Protein AF-A0A1U9YQR6-F1 (afdb_monomer)

Organism: NCBI:txid1477

Foldseek 3Di:
DDPVVVVVVCVVVVVCCCVPPVVCCVVVVVLQAPDDPPPDDPDCPPSNVVSVVVLVPPPCNVVVVVVVVVVVVCCVVPVVVVVVVVVVVVVVPPPPPVVVVVVVVVVD

InterPro domains:
  IPR035906 MetI-like superfamily [SSF161098] (8-97)

Radius of gyration: 25.1 Å; Cα contacts (8 Å, |Δi|>4): 23; chains: 1; bounding box: 50×45×62 Å

Solvent-accessible surface area (backbone atoms only — not comparable to full-atom values): 6379 Å² total; per-residue (Å²): 136,60,76,62,63,60,50,62,65,48,46,61,59,49,51,50,45,43,62,72,56,51,56,62,47,56,57,58,59,51,69,38,39,69,81,44,96,87,68,53,97,79,75,48,96,60,23,47,63,54,47,51,53,53,52,73,64,38,85,59,43,63,59,52,52,51,51,51,50,52,51,52,50,48,43,55,70,46,59,54,49,47,60,54,54,50,51,53,54,56,66,68,51,84,49,72,64,60,60,52,51,54,58,56,63,75,74,112

Structure (mmCIF, N/CA/C/O backbone):
data_AF-A0A1U9YQR6-F1
#
_entry.id   AF-A0A1U9YQR6-F1
#
loop_
_atom_site.group_PDB
_atom_site.id
_atom_site.type_symbol
_atom_site.label_atom_id
_atom_site.label_alt_id
_atom_site.label_comp_id
_atom_site.label_asym_id
_atom_site.label_entity_id
_atom_site.label_seq_id
_atom_site.pdbx_PDB_ins_code
_atom_site.Cartn_x
_atom_site.Cartn_y
_atom_site.Cartn_z
_atom_site.occupancy
_atom_site.B_iso_or_equiv
_atom_site.auth_s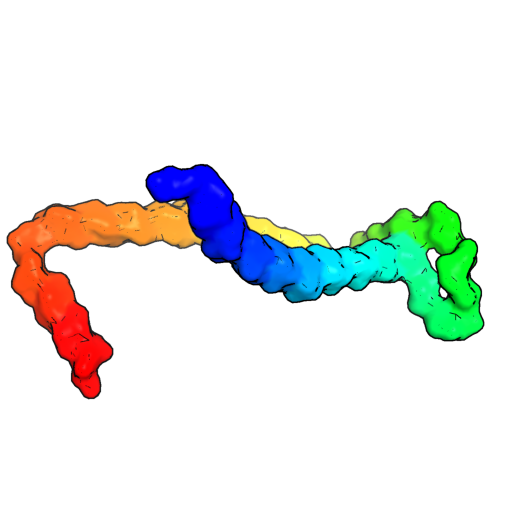eq_id
_atom_site.auth_comp_id
_atom_site.auth_asym_id
_atom_site.auth_atom_id
_atom_site.pdbx_PDB_model_num
ATOM 1 N N . MET A 1 1 ? -30.309 -27.190 -0.352 1.00 54.53 1 MET A N 1
ATOM 2 C CA . MET A 1 1 ? -29.669 -26.025 -0.998 1.00 54.53 1 MET A CA 1
ATOM 3 C C . MET A 1 1 ? -28.216 -26.396 -1.190 1.00 54.53 1 MET A C 1
ATOM 5 O O . MET A 1 1 ? -27.573 -26.778 -0.218 1.00 54.53 1 MET A O 1
ATOM 9 N N . GLY A 1 2 ? -27.797 -26.532 -2.445 1.00 74.94 2 GLY A N 1
ATOM 10 C CA . GLY A 1 2 ? -26.551 -27.205 -2.808 1.00 74.94 2 GLY A CA 1
ATOM 11 C C . GLY A 1 2 ? -25.358 -26.264 -2.688 1.00 74.94 2 GLY A C 1
ATOM 12 O O . GLY A 1 2 ? -25.501 -25.056 -2.822 1.00 74.94 2 GLY A O 1
ATOM 13 N N . GLN A 1 3 ? -24.159 -26.812 -2.485 1.00 76.06 3 GLN A N 1
ATOM 14 C CA . GLN A 1 3 ? -22.912 -26.026 -2.478 1.00 76.06 3 GLN A CA 1
ATOM 15 C C . GLN A 1 3 ? -22.716 -25.212 -3.778 1.00 76.06 3 GLN A C 1
ATOM 17 O O . GLN A 1 3 ? -22.061 -24.172 -3.761 1.00 76.06 3 GLN A O 1
ATOM 22 N N . LEU A 1 4 ? -23.346 -25.652 -4.876 1.00 81.94 4 LEU A N 1
ATOM 23 C CA . LEU A 1 4 ? -23.372 -24.975 -6.174 1.00 81.94 4 LEU A CA 1
ATOM 24 C C . LEU A 1 4 ? -24.000 -23.573 -6.117 1.00 81.94 4 LEU A C 1
ATOM 26 O O . LEU A 1 4 ? -23.512 -22.673 -6.795 1.00 81.94 4 LEU A O 1
ATOM 30 N N . ASP A 1 5 ? -25.024 -23.359 -5.285 1.00 85.25 5 ASP A N 1
ATOM 31 C CA . ASP A 1 5 ? -25.739 -22.076 -5.211 1.00 85.25 5 ASP A CA 1
ATOM 32 C C . ASP A 1 5 ? -24.797 -20.959 -4.719 1.00 85.25 5 ASP A C 1
ATOM 34 O O . ASP A 1 5 ? -24.739 -19.870 -5.286 1.00 85.25 5 ASP A O 1
ATOM 38 N N . ILE A 1 6 ? -23.976 -21.264 -3.709 1.00 84.81 6 ILE A N 1
ATOM 39 C CA . ILE A 1 6 ? -23.009 -20.328 -3.116 1.00 84.81 6 ILE A CA 1
ATOM 40 C C . ILE A 1 6 ? -21.844 -20.067 -4.082 1.00 84.81 6 ILE A C 1
ATOM 42 O O . ILE A 1 6 ? -21.382 -18.934 -4.216 1.00 84.81 6 ILE A O 1
ATOM 46 N N . GLN A 1 7 ? -21.383 -21.101 -4.793 1.00 86.06 7 GLN A N 1
ATOM 47 C CA . GLN A 1 7 ? -20.302 -20.971 -5.773 1.00 86.06 7 GLN A CA 1
ATOM 48 C C . GLN A 1 7 ? -20.700 -20.065 -6.944 1.00 86.06 7 GLN A C 1
ATOM 50 O O . GLN A 1 7 ? -19.902 -19.225 -7.361 1.00 86.06 7 GLN A O 1
ATOM 55 N N . LEU A 1 8 ? -21.943 -20.170 -7.423 1.00 89.88 8 LEU A N 1
ATOM 56 C CA . LEU A 1 8 ? -22.468 -19.314 -8.488 1.00 89.88 8 LEU A CA 1
ATOM 57 C C . LEU A 1 8 ? -22.571 -17.840 -8.072 1.00 89.88 8 LEU A C 1
ATOM 59 O O . LEU A 1 8 ? -22.384 -16.967 -8.914 1.00 89.88 8 LEU A O 1
ATOM 63 N N . MET A 1 9 ? -22.803 -17.544 -6.788 1.00 88.56 9 MET A N 1
ATOM 64 C CA . MET A 1 9 ? -22.828 -16.165 -6.276 1.00 88.56 9 MET A CA 1
ATOM 65 C C . MET A 1 9 ? -21.428 -15.537 -6.187 1.00 88.56 9 MET A C 1
ATOM 67 O O . MET A 1 9 ? -21.282 -14.329 -6.367 1.00 88.56 9 MET A O 1
ATOM 71 N N . VAL A 1 10 ? -20.389 -16.341 -5.940 1.00 90.81 10 VAL A N 1
ATOM 72 C CA . VAL A 1 10 ? -18.990 -15.876 -5.844 1.00 90.81 10 VAL A CA 1
ATOM 73 C C . VAL A 1 10 ? -18.337 -15.732 -7.224 1.00 90.81 10 VAL A C 1
ATOM 75 O O . VAL A 1 10 ? -17.486 -14.866 -7.432 1.00 90.81 10 VAL A O 1
ATOM 78 N N . LEU A 1 11 ? -18.763 -16.544 -8.191 1.00 92.00 11 LEU A N 1
ATOM 79 C CA . LEU A 1 11 ? -18.231 -16.574 -9.552 1.00 92.00 11 LEU A CA 1
ATOM 80 C C . LEU A 1 11 ? -18.203 -15.204 -10.273 1.00 92.00 11 LEU A C 1
ATOM 82 O O . LEU A 1 11 ? -17.149 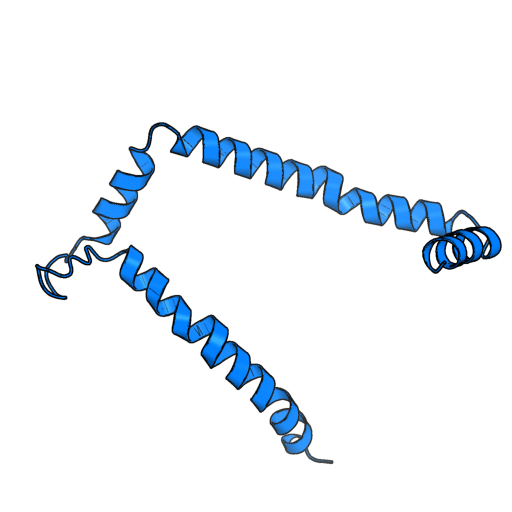-14.870 -10.818 1.00 92.00 11 LEU A O 1
ATOM 86 N N . PRO A 1 12 ? -19.260 -14.360 -10.257 1.00 91.88 12 PRO A N 1
ATOM 87 C CA . PRO A 1 12 ? -19.209 -13.040 -10.893 1.00 91.88 12 PRO A CA 1
ATOM 88 C C . PRO A 1 12 ? -18.211 -12.086 -10.222 1.00 91.88 12 PRO A C 1
ATOM 90 O O . PRO A 1 12 ? -17.541 -11.322 -10.915 1.00 91.88 12 PRO A O 1
ATOM 93 N N . ALA A 1 13 ? -18.054 -12.153 -8.895 1.00 92.00 13 ALA A N 1
ATOM 94 C CA . ALA A 1 13 ? -17.057 -11.355 -8.185 1.00 92.00 13 ALA A CA 1
ATOM 95 C C . ALA A 1 13 ? -15.629 -11.780 -8.564 1.00 92.00 13 ALA A C 1
ATOM 97 O O . ALA A 1 13 ? -14.772 -10.930 -8.800 1.00 92.00 13 ALA A O 1
ATOM 98 N N . MET A 1 14 ? -15.380 -13.088 -8.697 1.00 94.12 14 MET A N 1
ATOM 99 C CA . MET A 1 14 ? -14.078 -13.588 -9.145 1.00 94.12 14 MET A CA 1
ATOM 100 C C . MET A 1 14 ? -13.770 -13.206 -10.590 1.00 94.12 14 MET A C 1
ATOM 102 O O . MET A 1 14 ? -12.654 -12.780 -10.868 1.00 94.12 14 MET A O 1
ATOM 106 N N . LEU A 1 15 ? -14.743 -13.308 -11.501 1.00 95.00 15 LEU A N 1
ATOM 107 C CA . LEU A 1 15 ? -14.565 -12.875 -12.889 1.00 95.00 15 LEU A CA 1
ATOM 108 C C . LEU A 1 15 ? -14.247 -11.381 -12.976 1.00 95.00 15 LEU A C 1
ATOM 110 O O . LEU A 1 15 ? -13.353 -10.989 -13.723 1.00 95.00 15 LEU A O 1
ATOM 114 N N . PHE A 1 16 ? -14.926 -10.554 -12.180 1.00 94.75 16 PHE A N 1
ATOM 115 C CA . PHE A 1 16 ? -14.642 -9.125 -12.115 1.00 94.75 16 PHE A CA 1
ATOM 116 C C . PHE A 1 16 ? -13.204 -8.856 -11.650 1.00 94.75 16 PHE A C 1
ATOM 118 O O . PHE A 1 16 ? -12.471 -8.126 -12.313 1.00 94.75 16 PHE A O 1
ATOM 125 N N . ILE A 1 17 ? -12.762 -9.492 -10.559 1.00 95.00 17 ILE A N 1
ATOM 126 C CA . ILE A 1 17 ? -11.378 -9.372 -10.071 1.00 95.00 17 ILE A CA 1
ATOM 127 C C . ILE A 1 17 ? -10.388 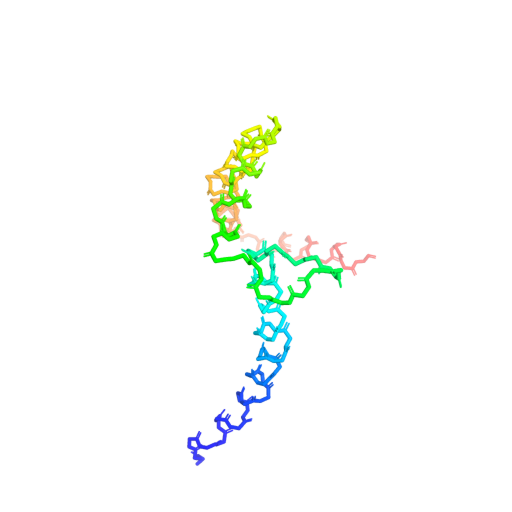-9.864 -11.130 1.00 95.00 17 ILE A C 1
ATOM 129 O O . ILE A 1 17 ? -9.363 -9.228 -11.359 1.00 95.00 17 ILE A O 1
ATOM 133 N N . PHE A 1 18 ? -10.690 -10.969 -11.807 1.00 94.75 18 PHE A N 1
ATOM 134 C CA . PHE A 1 18 ? -9.804 -11.525 -12.818 1.00 94.75 18 PHE A CA 1
ATOM 135 C C . PHE A 1 18 ? -9.586 -10.539 -13.973 1.00 94.75 18 PHE A C 1
ATOM 137 O O . PHE A 1 18 ? -8.448 -10.230 -14.321 1.00 94.75 18 PHE A O 1
ATOM 144 N N . ILE A 1 19 ? -10.673 -9.974 -14.502 1.00 95.06 19 ILE A N 1
ATOM 145 C CA . ILE A 1 19 ? -10.631 -9.060 -15.647 1.00 95.06 19 ILE A CA 1
ATOM 146 C C . ILE A 1 19 ? -10.023 -7.706 -15.268 1.00 95.06 19 ILE A C 1
ATOM 148 O O . ILE A 1 19 ? -9.213 -7.168 -16.015 1.00 95.06 19 ILE A O 1
ATOM 152 N N . PHE A 1 20 ? -10.391 -7.146 -14.115 1.00 92.88 20 PHE A N 1
ATOM 153 C CA . PHE A 1 20 ? -10.002 -5.780 -13.755 1.00 92.88 20 PHE A CA 1
ATOM 154 C C . PHE A 1 20 ? -8.775 -5.677 -12.850 1.00 92.88 20 PHE A C 1
ATOM 156 O O . PHE A 1 20 ? -8.229 -4.587 -12.727 1.00 92.88 20 PHE A O 1
ATOM 163 N N . SER A 1 21 ? -8.330 -6.760 -12.211 1.00 90.31 21 SER A N 1
ATOM 164 C CA . SER A 1 21 ? -7.147 -6.751 -11.339 1.00 90.31 21 SER A CA 1
ATOM 165 C C . SER A 1 21 ? -6.029 -7.656 -11.841 1.00 90.31 21 SER A C 1
ATOM 167 O O . SER A 1 21 ? -4.869 -7.295 -11.665 1.00 90.31 21 SER A O 1
ATOM 169 N N . TYR A 1 22 ? -6.343 -8.809 -12.442 1.00 91.00 22 TYR A N 1
ATOM 170 C CA . TYR A 1 22 ? -5.322 -9.766 -12.888 1.00 91.00 22 TYR A CA 1
ATOM 171 C C . TYR A 1 22 ? -4.811 -9.453 -14.295 1.00 91.00 22 TYR A C 1
ATOM 173 O O . TYR A 1 22 ? -3.606 -9.363 -14.486 1.00 91.00 22 TYR A O 1
ATOM 181 N N . ILE A 1 23 ? -5.703 -9.196 -15.258 1.00 90.25 23 ILE A N 1
ATOM 182 C CA . ILE A 1 23 ? -5.302 -8.797 -16.621 1.00 90.25 23 ILE A CA 1
ATOM 183 C C . ILE A 1 23 ? -4.399 -7.545 -16.639 1.00 90.25 23 ILE A C 1
ATOM 185 O O . ILE A 1 23 ? -3.350 -7.594 -17.279 1.00 90.25 23 ILE A O 1
ATOM 189 N N . PRO A 1 24 ? -4.704 -6.426 -15.944 1.00 89.88 24 PRO A N 1
ATOM 190 C CA . PRO A 1 24 ? -3.814 -5.259 -15.979 1.00 89.88 24 PRO A CA 1
ATOM 191 C C . PRO A 1 24 ? -2.451 -5.499 -15.313 1.00 89.88 24 PRO A C 1
ATOM 193 O O . PRO A 1 24 ? -1.538 -4.694 -15.496 1.00 89.88 24 PRO A O 1
ATOM 196 N N . MET A 1 25 ? -2.282 -6.594 -14.567 1.00 87.38 25 MET A N 1
ATOM 197 C CA . MET A 1 25 ? -1.012 -6.945 -13.935 1.00 87.38 25 MET A CA 1
ATOM 198 C C . MET A 1 25 ? 0.058 -7.355 -14.958 1.00 87.38 25 MET A C 1
ATOM 200 O O . MET A 1 25 ? 1.245 -7.237 -14.660 1.00 87.38 25 MET A O 1
ATOM 204 N N . ASP A 1 26 ? -0.324 -7.703 -16.192 1.00 81.94 26 ASP A N 1
ATOM 205 C CA . ASP A 1 26 ? 0.616 -7.901 -17.307 1.00 81.94 26 ASP A CA 1
ATOM 206 C C . ASP A 1 26 ? 1.432 -6.632 -17.611 1.00 81.94 26 ASP A C 1
ATOM 208 O O . ASP A 1 26 ? 2.592 -6.711 -18.019 1.00 81.94 26 ASP A O 1
ATOM 212 N N . GLY A 1 27 ? 0.881 -5.445 -17.328 1.00 76.75 27 GLY A N 1
ATOM 213 C CA . GLY A 1 27 ? 1.611 -4.180 -17.443 1.00 76.75 27 GLY A CA 1
ATOM 214 C C . GLY A 1 27 ? 2.823 -4.095 -16.507 1.00 76.75 27 GLY A C 1
ATOM 215 O O . GLY A 1 27 ? 3.808 -3.432 -16.829 1.00 76.75 27 GLY A O 1
ATOM 216 N N . VAL A 1 28 ? 2.801 -4.816 -15.380 1.00 80.12 28 VAL A N 1
ATOM 217 C CA . VAL A 1 28 ? 3.955 -4.921 -14.477 1.00 80.12 28 VAL A CA 1
ATOM 218 C C . VAL A 1 28 ? 5.087 -5.682 -15.159 1.00 80.12 28 VAL A C 1
ATOM 220 O O . VAL A 1 28 ? 6.230 -5.244 -15.089 1.00 80.12 28 VAL A O 1
ATOM 223 N N . LEU A 1 29 ? 4.785 -6.773 -15.870 1.00 76.56 29 LEU A N 1
ATOM 224 C CA . LEU A 1 29 ? 5.794 -7.526 -16.622 1.00 76.56 29 LEU A CA 1
ATOM 225 C C . LEU A 1 29 ? 6.412 -6.667 -17.732 1.00 76.56 29 LEU A C 1
ATOM 227 O O . LEU A 1 29 ? 7.627 -6.710 -17.921 1.00 76.56 29 LEU A O 1
ATOM 231 N N . MET A 1 30 ? 5.604 -5.849 -18.413 1.00 74.81 30 MET A N 1
ATOM 232 C CA . MET A 1 30 ? 6.088 -4.923 -19.444 1.00 74.81 30 MET A CA 1
ATOM 233 C C . MET A 1 30 ? 7.040 -3.858 -18.879 1.00 74.81 30 MET A C 1
ATOM 235 O O . MET A 1 30 ? 7.997 -3.496 -19.551 1.00 74.81 30 MET A O 1
ATOM 239 N N . ALA A 1 31 ? 6.845 -3.400 -17.637 1.00 74.62 31 ALA A N 1
ATOM 240 C CA . ALA A 1 31 ? 7.732 -2.424 -16.993 1.00 74.62 31 ALA A CA 1
ATOM 241 C C . ALA A 1 31 ? 9.144 -2.969 -16.681 1.00 74.62 31 ALA A C 1
ATOM 243 O O . ALA A 1 31 ? 10.083 -2.194 -16.495 1.00 74.62 31 ALA A O 1
ATOM 244 N N . PHE A 1 32 ? 9.307 -4.295 -16.622 1.00 70.75 32 PHE A N 1
ATOM 245 C CA . PHE A 1 32 ? 10.603 -4.959 -16.421 1.00 70.75 32 PHE A CA 1
ATOM 246 C C . PHE A 1 32 ? 11.279 -5.392 -17.730 1.00 70.75 32 PHE A C 1
ATOM 248 O O . PHE A 1 32 ? 12.388 -5.931 -17.700 1.00 70.75 32 PHE A O 1
ATOM 255 N N . GLN A 1 33 ? 10.631 -5.163 -18.870 1.00 69.31 33 GLN A N 1
ATOM 256 C CA . GLN A 1 33 ? 11.188 -5.386 -20.200 1.00 69.31 33 GLN A CA 1
ATOM 257 C C . GLN A 1 33 ? 11.572 -4.036 -20.814 1.00 69.31 33 GLN A C 1
ATOM 259 O O . GLN A 1 33 ? 10.904 -3.031 -20.579 1.00 69.31 33 GLN A O 1
ATOM 264 N N . ASP A 1 34 ? 12.646 -3.996 -21.606 1.00 66.69 34 ASP A N 1
ATOM 265 C CA . ASP A 1 34 ? 13.014 -2.793 -22.361 1.00 66.69 34 ASP A CA 1
ATOM 266 C C . ASP A 1 34 ? 12.086 -2.664 -23.581 1.00 66.69 34 ASP A C 1
ATOM 268 O O . ASP A 1 34 ? 12.410 -3.059 -24.704 1.00 66.69 34 ASP A O 1
ATOM 272 N N . PHE A 1 35 ? 10.850 -2.225 -23.329 1.00 61.06 35 PHE A N 1
ATOM 273 C CA . PHE A 1 35 ? 9.820 -2.106 -24.351 1.00 61.06 35 PHE A CA 1
ATOM 274 C C . PHE A 1 35 ? 10.013 -0.812 -25.147 1.00 61.06 35 PHE A C 1
ATOM 276 O O . PHE A 1 35 ? 9.467 0.244 -24.828 1.00 61.06 35 PHE A O 1
ATOM 283 N N . SER A 1 36 ? 10.786 -0.897 -26.226 1.00 60.62 36 SER A N 1
ATOM 284 C CA . SER A 1 36 ? 10.831 0.141 -27.252 1.00 60.62 36 SER A CA 1
ATOM 285 C C . SER A 1 36 ? 9.874 -0.223 -28.386 1.00 60.62 36 SER A C 1
ATOM 287 O O . SER A 1 36 ? 10.059 -1.238 -29.059 1.00 60.62 36 SER A O 1
ATOM 289 N N . ILE A 1 37 ? 8.886 0.643 -28.649 1.00 60.97 37 ILE A N 1
ATOM 290 C CA . ILE A 1 37 ? 7.914 0.511 -29.759 1.00 60.97 37 ILE A CA 1
ATOM 291 C C . ILE A 1 37 ? 8.637 0.321 -31.112 1.00 60.97 37 ILE A C 1
ATOM 293 O O . ILE A 1 37 ? 8.092 -0.274 -32.038 1.00 60.97 37 ILE A O 1
ATOM 297 N N . PHE A 1 38 ? 9.891 0.781 -31.209 1.00 61.19 38 PHE A N 1
ATOM 298 C CA . PHE A 1 38 ? 10.718 0.734 -32.412 1.00 61.19 38 PHE A CA 1
ATOM 299 C C . PHE A 1 38 ? 11.647 -0.492 -32.525 1.00 61.19 38 PHE A C 1
ATOM 301 O O . PHE A 1 38 ? 12.114 -0.756 -33.628 1.00 61.19 38 PHE A O 1
ATOM 308 N N . HIS A 1 39 ? 11.932 -1.240 -31.445 1.00 57.41 39 HIS A N 1
ATOM 309 C CA . HIS A 1 39 ? 12.964 -2.305 -31.449 1.00 57.41 39 HIS A CA 1
ATOM 310 C C . HIS A 1 39 ? 12.456 -3.747 -31.252 1.00 57.41 39 HIS A C 1
ATOM 312 O O . HIS A 1 39 ? 13.264 -4.669 -31.153 1.00 57.41 39 HIS A O 1
ATOM 318 N N . GLY A 1 40 ? 11.144 -3.988 -31.294 1.00 56.62 40 GLY A N 1
ATOM 319 C CA . GLY A 1 40 ? 10.576 -5.342 -31.256 1.00 56.62 40 GLY A CA 1
ATOM 320 C C . GLY A 1 40 ? 10.651 -6.027 -29.881 1.00 56.62 40 GLY A C 1
ATOM 321 O O .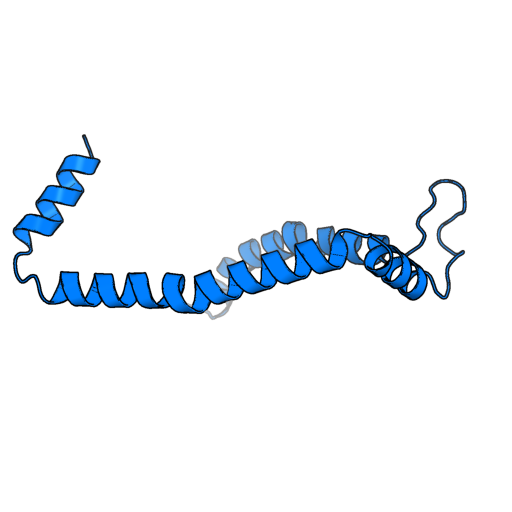 GLY A 1 40 ? 11.480 -5.712 -29.035 1.00 56.62 40 GLY A O 1
ATOM 322 N N . PHE A 1 41 ? 9.752 -6.990 -29.659 1.00 56.56 41 PHE A N 1
ATOM 323 C CA . PHE A 1 41 ? 9.477 -7.616 -28.353 1.00 56.56 41 PHE A CA 1
ATOM 324 C C . PHE A 1 41 ? 10.632 -8.435 -27.730 1.00 56.56 41 PHE A C 1
ATOM 326 O O . PHE A 1 41 ? 10.526 -8.835 -26.575 1.00 56.56 41 PHE A O 1
ATOM 333 N N . PHE A 1 42 ? 11.716 -8.727 -28.458 1.00 55.53 42 PHE A N 1
ATOM 334 C CA . PHE A 1 42 ? 12.645 -9.818 -28.107 1.00 55.53 42 PHE A CA 1
ATOM 335 C C . PHE A 1 42 ? 14.049 -9.395 -27.642 1.00 55.53 42 PHE A C 1
ATOM 337 O O . PHE A 1 42 ? 14.901 -10.257 -27.429 1.00 55.53 42 PHE A O 1
ATOM 344 N N . THR A 1 43 ? 14.332 -8.103 -27.468 1.00 53.91 43 THR A N 1
ATOM 345 C CA . THR A 1 43 ? 15.737 -7.646 -27.454 1.00 53.91 43 THR A CA 1
ATOM 346 C C . THR A 1 43 ? 16.408 -7.599 -26.068 1.00 53.91 43 THR A C 1
ATOM 348 O O . THR A 1 43 ? 17.629 -7.484 -26.001 1.00 53.91 43 THR A O 1
ATOM 351 N N . SER A 1 44 ? 15.701 -7.762 -24.940 1.00 55.91 44 SER A N 1
ATOM 352 C CA . SER A 1 44 ? 16.329 -7.595 -23.612 1.00 55.91 44 SER A CA 1
ATOM 353 C C . SER A 1 44 ? 16.267 -8.839 -22.714 1.00 55.91 44 SER A C 1
ATOM 355 O O . SER A 1 44 ? 15.484 -8.896 -21.766 1.00 55.91 44 SER A O 1
ATOM 357 N N . LEU A 1 45 ? 17.171 -9.800 -22.934 1.00 59.03 45 LEU A N 1
ATOM 358 C CA . LEU A 1 45 ? 17.413 -10.960 -22.049 1.00 59.03 45 LEU A CA 1
ATOM 359 C C . LEU A 1 45 ? 17.703 -10.556 -20.577 1.00 59.03 45 LEU A C 1
ATOM 361 O O . LEU A 1 45 ? 17.538 -11.356 -19.661 1.00 59.03 45 LEU A O 1
ATOM 365 N N . LEU A 1 46 ? 18.125 -9.306 -20.342 1.00 64.88 46 LEU A N 1
ATOM 366 C CA . LEU A 1 46 ? 18.514 -8.755 -19.034 1.00 64.88 46 LEU A CA 1
ATOM 367 C C . LEU A 1 46 ? 17.819 -7.411 -18.709 1.00 64.88 46 LEU A C 1
ATOM 369 O O . LEU A 1 46 ? 18.378 -6.594 -17.977 1.00 64.88 46 LEU A O 1
ATOM 373 N N . GLY A 1 47 ? 16.628 -7.148 -19.267 1.00 71.44 47 GLY A N 1
ATOM 374 C CA . GLY A 1 47 ? 15.917 -5.863 -19.104 1.00 71.44 47 GLY A CA 1
ATOM 375 C C . GLY A 1 47 ? 15.638 -5.485 -17.643 1.00 71.44 47 GLY A C 1
ATOM 376 O O . GLY A 1 47 ? 15.853 -4.345 -17.238 1.00 71.44 47 GLY A O 1
ATOM 377 N N . TRP A 1 48 ? 15.298 -6.471 -16.810 1.00 72.44 48 TRP A N 1
ATOM 378 C CA . TRP A 1 48 ? 14.976 -6.260 -15.399 1.00 72.44 48 TRP A CA 1
ATOM 379 C C . TRP A 1 48 ? 16.138 -5.631 -14.610 1.00 72.44 48 TRP A C 1
ATOM 381 O O . TRP A 1 48 ? 15.920 -4.662 -13.885 1.00 72.44 48 TRP A O 1
ATOM 391 N N . ILE A 1 49 ? 17.379 -6.109 -14.790 1.00 79.12 49 ILE A N 1
ATOM 392 C CA . ILE A 1 49 ? 18.579 -5.579 -14.104 1.00 79.12 49 ILE A CA 1
ATOM 393 C C . ILE A 1 49 ? 18.781 -4.098 -14.435 1.00 79.12 49 ILE A C 1
ATOM 395 O O . ILE A 1 49 ? 19.087 -3.291 -13.555 1.00 79.12 49 ILE A O 1
ATOM 399 N N . GLN A 1 50 ? 18.600 -3.734 -15.705 1.00 81.94 50 GLN A N 1
ATOM 400 C CA . GLN A 1 50 ? 18.802 -2.367 -16.179 1.00 81.94 50 GLN A CA 1
ATOM 401 C C . GLN A 1 50 ? 17.755 -1.417 -15.596 1.00 81.94 50 GLN A C 1
ATOM 403 O O . GLN A 1 50 ? 18.118 -0.346 -15.107 1.00 81.94 50 GLN A O 1
ATOM 408 N N . THR A 1 51 ? 16.488 -1.836 -15.551 1.00 82.06 51 THR A N 1
ATOM 409 C CA . THR A 1 51 ? 15.410 -1.073 -14.910 1.00 82.06 51 THR A CA 1
ATOM 410 C C . THR A 1 51 ? 15.693 -0.843 -13.425 1.00 82.06 51 THR A C 1
ATOM 412 O O . THR A 1 51 ? 15.565 0.285 -12.949 1.00 82.06 51 THR A O 1
ATOM 415 N N . PHE A 1 52 ? 16.164 -1.857 -12.688 1.00 84.38 52 PHE A N 1
ATOM 416 C CA . PHE A 1 52 ? 16.551 -1.680 -11.283 1.00 84.38 52 PHE A CA 1
ATOM 417 C C . PHE A 1 52 ? 17.698 -0.674 -11.126 1.00 84.38 52 PHE A C 1
ATOM 419 O O . PHE A 1 52 ? 17.583 0.263 -10.336 1.00 84.38 52 PHE A O 1
ATOM 426 N N . HIS A 1 53 ? 18.780 -0.803 -11.901 1.00 84.88 53 HIS A N 1
ATOM 427 C CA . HIS A 1 53 ? 19.881 0.167 -11.865 1.00 84.88 53 HIS A CA 1
ATOM 428 C C . HIS A 1 53 ? 19.430 1.585 -12.223 1.00 84.88 53 HIS A C 1
ATOM 430 O O . HIS A 1 53 ? 19.919 2.543 -11.625 1.00 84.88 53 HIS A O 1
ATOM 436 N N . HIS A 1 54 ? 18.503 1.733 -13.171 1.00 85.56 54 HIS A N 1
ATOM 437 C CA . HIS A 1 54 ? 17.932 3.025 -13.527 1.00 85.56 54 HIS A CA 1
ATOM 438 C C . HIS A 1 54 ? 17.200 3.651 -12.335 1.00 85.56 54 HIS A C 1
ATOM 440 O O . HIS A 1 54 ? 17.497 4.787 -11.977 1.00 85.56 54 HIS A O 1
ATOM 446 N N . VAL A 1 55 ? 16.335 2.886 -11.662 1.00 87.12 55 VAL A N 1
ATOM 447 C CA . VAL A 1 55 ? 15.588 3.340 -10.478 1.00 87.12 55 VAL A CA 1
ATOM 448 C C . VAL A 1 55 ? 16.525 3.742 -9.334 1.00 87.12 55 VAL A C 1
ATOM 450 O O . VAL A 1 55 ? 16.357 4.816 -8.760 1.00 87.12 55 VAL A O 1
ATOM 453 N N . PHE A 1 56 ? 17.557 2.946 -9.036 1.00 88.38 56 PHE A N 1
ATOM 454 C CA . PHE A 1 56 ? 18.521 3.268 -7.973 1.00 88.38 56 PHE A CA 1
ATOM 455 C C . PHE A 1 56 ? 19.443 4.455 -8.301 1.00 88.38 56 PHE A C 1
ATOM 457 O O . PHE A 1 56 ? 20.011 5.049 -7.386 1.00 88.38 56 PHE A O 1
ATOM 464 N N . ARG A 1 57 ? 19.606 4.816 -9.582 1.00 89.88 57 ARG A N 1
ATOM 465 C CA . ARG A 1 57 ? 20.378 5.998 -10.008 1.00 89.88 57 ARG A CA 1
ATOM 466 C C . ARG A 1 57 ? 19.587 7.303 -9.923 1.00 89.88 57 ARG A C 1
ATOM 468 O O . ARG A 1 57 ? 20.192 8.366 -10.058 1.00 89.88 57 ARG A O 1
ATOM 475 N N . ILE A 1 58 ? 18.273 7.250 -9.707 1.00 90.69 58 ILE A N 1
ATOM 476 C CA . ILE A 1 58 ? 17.458 8.449 -9.494 1.00 90.69 58 ILE A CA 1
ATOM 477 C C . ILE A 1 58 ? 17.899 9.092 -8.173 1.00 90.69 58 ILE A C 1
ATOM 479 O O . ILE A 1 58 ? 17.771 8.485 -7.112 1.00 90.69 58 ILE A O 1
ATOM 483 N N . THR A 1 59 ? 18.388 10.334 -8.226 1.00 91.19 59 THR A N 1
ATOM 484 C CA . THR A 1 59 ? 18.913 11.068 -7.057 1.00 91.19 59 THR A CA 1
ATOM 485 C C . THR A 1 59 ? 17.920 11.107 -5.892 1.00 91.19 59 THR A C 1
ATOM 487 O O . THR A 1 59 ? 18.299 10.929 -4.737 1.00 91.19 59 THR A O 1
ATOM 490 N N . GLU A 1 60 ? 16.632 11.253 -6.199 1.00 93.00 60 GLU A N 1
ATOM 491 C CA . GLU A 1 60 ? 15.562 11.351 -5.205 1.00 93.00 60 GLU A CA 1
ATOM 492 C C . GLU A 1 60 ? 15.024 10.001 -4.713 1.00 93.00 60 GLU A C 1
ATOM 494 O O . GLU A 1 60 ? 14.201 9.972 -3.798 1.00 93.00 60 GLU A O 1
ATOM 499 N N . PHE A 1 61 ? 15.467 8.869 -5.274 1.00 92.50 61 PHE A N 1
ATOM 500 C CA . PHE A 1 61 ? 14.919 7.553 -4.930 1.00 92.50 61 PHE A CA 1
ATOM 501 C C . PHE A 1 61 ? 15.023 7.263 -3.430 1.00 92.50 61 PHE A C 1
ATOM 503 O O . PHE A 1 61 ? 14.032 6.911 -2.788 1.00 92.50 61 PHE A O 1
ATOM 510 N N . PHE A 1 62 ? 16.205 7.473 -2.844 1.00 92.69 62 PHE A N 1
ATOM 511 C CA . PHE A 1 62 ? 16.430 7.227 -1.418 1.00 92.69 62 PHE A CA 1
ATOM 512 C C . PHE A 1 62 ? 15.651 8.196 -0.522 1.00 92.69 62 PHE A C 1
ATOM 514 O O . PHE A 1 62 ? 15.153 7.783 0.528 1.00 92.69 62 PHE A O 1
ATOM 521 N N . ASN A 1 63 ? 15.480 9.452 -0.951 1.00 94.31 63 ASN A N 1
ATOM 522 C CA . ASN A 1 63 ? 14.652 10.430 -0.244 1.00 94.31 63 ASN A CA 1
ATOM 523 C C . ASN A 1 63 ? 13.185 9.980 -0.216 1.00 94.31 63 ASN A C 1
ATOM 525 O O . ASN A 1 63 ? 12.568 9.924 0.849 1.00 94.31 63 ASN A O 1
ATOM 529 N N . ILE A 1 64 ? 12.640 9.588 -1.371 1.00 94.88 64 ILE A N 1
ATOM 530 C CA . ILE A 1 64 ? 11.256 9.119 -1.505 1.00 94.88 64 ILE A CA 1
ATOM 531 C C . ILE A 1 64 ? 11.040 7.818 -0.726 1.00 94.88 64 ILE A C 1
ATOM 533 O O . ILE A 1 64 ? 10.044 7.686 -0.011 1.00 94.88 64 ILE A O 1
ATOM 537 N N . MET A 1 65 ? 11.978 6.873 -0.809 1.00 95.38 65 MET A N 1
ATOM 538 C CA . MET A 1 65 ? 11.911 5.602 -0.088 1.00 95.38 65 MET A CA 1
ATOM 539 C C . MET A 1 65 ? 11.889 5.828 1.427 1.00 95.38 65 MET A C 1
ATOM 541 O O . MET A 1 65 ? 11.021 5.290 2.118 1.00 95.38 65 MET A O 1
ATOM 545 N N . ARG A 1 66 ? 12.790 6.672 1.950 1.00 95.62 66 ARG A N 1
ATOM 546 C CA . ARG A 1 66 ? 12.830 7.019 3.377 1.00 95.62 66 ARG A CA 1
ATOM 547 C C . ARG A 1 66 ? 11.542 7.707 3.816 1.00 95.62 66 ARG A C 1
ATOM 549 O O . ARG A 1 66 ? 10.984 7.331 4.842 1.00 95.62 66 ARG A O 1
ATOM 556 N N . ASN A 1 67 ? 11.044 8.670 3.042 1.00 96.31 67 ASN A N 1
ATOM 557 C CA . ASN A 1 67 ? 9.796 9.365 3.359 1.00 96.31 67 ASN A CA 1
ATOM 558 C C . ASN A 1 67 ? 8.610 8.394 3.397 1.00 96.31 67 ASN A C 1
ATOM 560 O O . ASN A 1 67 ? 7.823 8.416 4.339 1.00 96.31 67 ASN A O 1
ATOM 564 N N . THR A 1 68 ? 8.521 7.492 2.420 1.00 96.06 68 THR A N 1
ATOM 565 C CA . THR A 1 68 ? 7.470 6.468 2.357 1.00 96.06 68 THR A CA 1
ATOM 566 C C . THR A 1 68 ? 7.547 5.522 3.555 1.00 96.06 68 THR A C 1
ATOM 568 O O . THR A 1 68 ? 6.525 5.267 4.191 1.00 96.06 68 THR A O 1
ATOM 571 N N . MET A 1 69 ? 8.748 5.059 3.923 1.00 97.19 69 MET A N 1
ATOM 572 C CA . MET A 1 69 ? 8.956 4.233 5.118 1.00 97.19 69 MET A CA 1
ATOM 573 C C . MET A 1 69 ? 8.550 4.958 6.401 1.00 97.19 69 MET A C 1
ATOM 575 O O . MET A 1 69 ? 7.840 4.387 7.225 1.00 97.19 69 MET A O 1
ATOM 579 N N . VAL A 1 70 ? 8.963 6.217 6.572 1.00 97.25 70 VAL A N 1
ATOM 580 C CA . VAL A 1 70 ? 8.611 7.020 7.752 1.00 97.25 70 VAL A CA 1
ATOM 581 C C . VAL A 1 70 ? 7.097 7.205 7.842 1.00 97.25 70 VAL A C 1
ATOM 583 O O . VAL A 1 70 ? 6.526 7.014 8.913 1.00 97.25 70 VAL A O 1
ATOM 586 N N . ILE A 1 71 ? 6.424 7.502 6.727 1.00 96.44 71 ILE A N 1
ATOM 587 C CA . ILE A 1 71 ? 4.961 7.625 6.684 1.00 96.44 71 ILE A CA 1
ATOM 588 C C . ILE A 1 71 ? 4.289 6.287 7.020 1.00 96.44 71 ILE A C 1
ATOM 590 O O . ILE A 1 71 ? 3.330 6.271 7.791 1.00 96.44 71 ILE A O 1
ATOM 594 N N . ALA A 1 72 ? 4.771 5.169 6.470 1.00 96.50 72 ALA A N 1
ATOM 595 C CA . ALA A 1 72 ? 4.227 3.841 6.752 1.00 96.50 72 ALA A CA 1
ATOM 596 C C . ALA A 1 72 ? 4.373 3.471 8.237 1.00 96.50 72 ALA A C 1
ATOM 598 O O . ALA A 1 72 ? 3.405 3.029 8.855 1.00 96.50 72 ALA A O 1
ATOM 599 N N . LEU A 1 73 ? 5.539 3.734 8.832 1.00 97.19 73 LEU A N 1
ATOM 600 C CA . LEU A 1 73 ? 5.784 3.526 10.259 1.00 97.19 73 LEU A CA 1
ATOM 601 C C . LEU A 1 73 ? 4.911 4.433 11.127 1.00 97.19 73 LEU A C 1
ATOM 603 O O . LEU A 1 73 ? 4.347 3.968 12.108 1.00 97.19 73 LEU A O 1
ATOM 607 N N . LEU A 1 74 ? 4.732 5.702 10.757 1.00 96.19 74 LEU A N 1
ATOM 608 C CA . LEU A 1 74 ? 3.861 6.617 11.494 1.00 96.19 74 LEU A CA 1
ATOM 609 C C . LEU A 1 74 ? 2.394 6.163 11.443 1.00 96.19 74 LEU A C 1
ATOM 611 O O . LEU A 1 74 ? 1.703 6.157 12.463 1.00 96.19 74 LEU A O 1
ATOM 615 N N . LYS A 1 75 ? 1.923 5.728 10.268 1.00 93.88 75 LYS A N 1
ATOM 616 C CA . LYS A 1 75 ? 0.583 5.147 10.097 1.00 93.88 75 LYS A CA 1
ATOM 617 C C . LYS A 1 75 ? 0.410 3.871 10.915 1.00 93.88 75 LYS A C 1
ATOM 619 O O . LYS A 1 75 ? -0.660 3.664 11.474 1.00 93.88 75 LYS A O 1
ATOM 624 N N . PHE A 1 76 ? 1.445 3.047 11.019 1.00 95.19 76 PHE A N 1
ATOM 625 C CA . PHE A 1 76 ? 1.402 1.825 11.813 1.00 95.19 76 PHE A CA 1
ATOM 626 C C . PHE A 1 76 ? 1.457 2.102 13.323 1.00 95.19 76 PHE A C 1
ATOM 628 O O . PHE A 1 76 ? 0.645 1.576 14.069 1.00 95.19 76 PHE A O 1
ATOM 635 N N . CYS A 1 77 ? 2.359 2.961 13.794 1.00 96.12 77 CYS A N 1
ATOM 636 C CA . CYS A 1 77 ? 2.53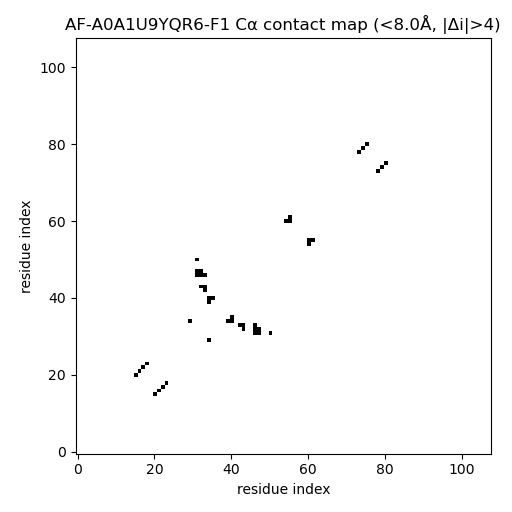4 3.214 15.226 1.00 96.12 77 CYS A CA 1
ATOM 637 C C . CYS A 1 77 ? 1.471 4.146 15.819 1.00 96.12 77 CYS A C 1
ATOM 639 O O . CYS A 1 77 ? 1.145 4.015 16.992 1.00 96.12 77 CYS A O 1
ATOM 641 N N . ILE A 1 78 ? 0.943 5.098 15.045 1.00 94.19 78 ILE A N 1
ATOM 642 C CA . ILE A 1 78 ? -0.046 6.076 15.530 1.00 94.19 78 ILE A CA 1
ATOM 643 C C . ILE A 1 78 ? -1.406 5.831 14.884 1.00 94.19 78 ILE A C 1
ATOM 645 O O . ILE A 1 78 ? -2.418 5.768 15.576 1.00 94.19 78 ILE A O 1
ATOM 649 N N . GLY A 1 79 ? -1.437 5.667 13.561 1.00 91.56 79 GLY A N 1
ATOM 650 C CA . GLY A 1 79 ? -2.685 5.520 12.810 1.00 91.56 79 GLY A CA 1
ATOM 651 C C . GLY A 1 79 ? -3.466 4.244 13.137 1.00 91.56 79 GLY A C 1
ATOM 652 O O . GLY A 1 79 ? -4.690 4.279 13.103 1.00 91.56 79 GLY A O 1
ATOM 653 N N . PHE A 1 80 ? -2.793 3.146 13.492 1.00 93.56 80 PHE A N 1
ATOM 654 C CA . PHE A 1 80 ? -3.452 1.898 13.887 1.00 93.56 80 PHE A CA 1
ATOM 655 C C . PHE A 1 80 ? -3.921 1.895 15.358 1.00 93.56 80 PHE A C 1
ATOM 657 O O . PHE A 1 80 ? -5.073 1.526 15.594 1.00 93.56 80 PHE A O 1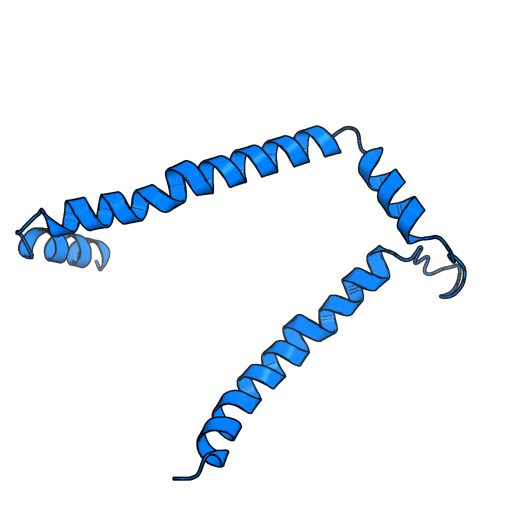
ATOM 664 N N . PRO A 1 81 ? -3.132 2.355 16.355 1.00 94.81 81 PRO A N 1
ATOM 665 C CA . PRO A 1 81 ? -3.617 2.433 17.735 1.00 94.81 81 PRO A CA 1
ATOM 666 C C . PRO A 1 81 ? -4.652 3.533 17.974 1.00 94.81 81 PRO A C 1
ATOM 668 O O . PRO A 1 81 ? -5.473 3.395 18.876 1.00 94.81 81 PRO A O 1
ATOM 671 N N . ALA A 1 82 ? -4.650 4.614 17.187 1.00 93.06 82 ALA A N 1
ATOM 672 C CA . ALA A 1 82 ? -5.564 5.736 17.400 1.00 93.06 82 ALA A CA 1
ATOM 673 C C . ALA A 1 82 ? -7.059 5.340 17.337 1.00 93.06 82 ALA A C 1
ATOM 675 O O . ALA A 1 82 ? -7.779 5.686 18.273 1.00 93.06 82 ALA A O 1
ATOM 676 N N . PRO A 1 83 ? -7.555 4.580 16.336 1.00 90.44 83 PRO A N 1
ATOM 677 C CA . PRO A 1 83 ? -8.926 4.066 16.332 1.00 90.44 83 PRO A CA 1
ATOM 678 C C . PRO A 1 83 ? -9.249 3.142 17.510 1.00 90.44 83 PRO A C 1
ATOM 680 O O . PRO A 1 83 ? -10.368 3.178 18.011 1.00 90.44 83 PRO A O 1
ATOM 683 N N . ILE A 1 84 ? -8.284 2.337 17.971 1.00 91.56 84 ILE A N 1
ATOM 684 C CA . ILE A 1 84 ? -8.463 1.419 19.108 1.00 91.56 84 ILE A CA 1
ATOM 685 C C . ILE A 1 84 ? -8.624 2.217 20.404 1.00 91.56 84 ILE A C 1
ATOM 687 O O . ILE A 1 84 ? -9.564 1.987 21.162 1.00 91.56 84 ILE A O 1
ATOM 691 N N . LEU A 1 85 ? -7.744 3.195 20.635 1.00 91.50 85 LEU A N 1
ATOM 692 C CA . LEU A 1 85 ? -7.834 4.103 21.777 1.00 91.50 85 LEU A CA 1
ATOM 693 C C . LEU A 1 85 ? -9.130 4.914 21.738 1.00 91.50 85 LEU A C 1
ATOM 695 O O . LEU A 1 85 ? -9.807 5.033 22.754 1.00 91.50 85 LEU A O 1
ATOM 699 N N . LEU A 1 86 ? -9.511 5.423 20.564 1.00 88.31 86 LEU A N 1
ATOM 700 C CA . LEU A 1 86 ? -10.773 6.132 20.378 1.00 88.31 86 LEU A CA 1
ATOM 701 C C . LEU A 1 86 ? -11.974 5.234 20.702 1.00 88.31 86 LEU A C 1
ATOM 703 O O . LEU A 1 86 ? -12.867 5.666 21.422 1.00 88.31 86 LEU A O 1
ATOM 707 N N . ALA A 1 87 ? -11.991 3.988 20.221 1.00 89.12 87 ALA A N 1
ATOM 708 C CA . ALA A 1 87 ? -13.052 3.031 20.521 1.00 89.12 87 ALA A CA 1
ATOM 709 C C . ALA A 1 87 ? -13.138 2.732 22.025 1.00 89.12 87 ALA A C 1
ATOM 711 O O . ALA A 1 87 ? -14.238 2.665 22.566 1.00 89.12 87 ALA A O 1
ATOM 712 N N . LEU A 1 88 ? -11.996 2.619 22.711 1.00 88.31 88 LEU A N 1
ATOM 713 C CA . LEU A 1 88 ? -11.939 2.389 24.155 1.00 88.31 88 LEU A CA 1
ATOM 714 C C . LEU A 1 88 ? -12.470 3.594 24.950 1.00 88.31 88 LEU A C 1
ATOM 716 O O . LEU A 1 88 ? -13.274 3.420 25.860 1.00 88.31 88 LEU A O 1
ATOM 720 N N . ILE A 1 89 ? -12.085 4.817 24.563 1.00 88.00 89 ILE A N 1
ATOM 721 C CA . ILE A 1 89 ? -12.594 6.057 25.170 1.00 88.00 89 ILE A CA 1
ATOM 722 C C . ILE A 1 89 ? -14.106 6.178 24.949 1.00 88.00 89 ILE A C 1
ATOM 724 O O . ILE A 1 89 ? -14.840 6.468 25.888 1.00 88.00 89 ILE A O 1
ATOM 728 N N . LEU A 1 90 ? -14.594 5.925 23.730 1.00 81.56 90 LEU A N 1
ATOM 729 C CA . LEU A 1 90 ? -16.028 5.957 23.427 1.00 81.56 90 LEU A CA 1
ATOM 730 C C . LEU A 1 90 ? -16.808 4.874 24.181 1.00 81.56 90 LEU A C 1
ATOM 732 O O . LEU A 1 90 ? -17.946 5.118 24.569 1.00 81.56 90 LEU A O 1
ATOM 736 N N . ASN A 1 91 ? -16.205 3.705 24.405 1.00 82.38 91 ASN A N 1
ATOM 737 C CA . ASN A 1 91 ? -16.810 2.625 25.180 1.00 82.38 91 ASN A CA 1
ATOM 738 C C . ASN A 1 91 ? -16.936 2.979 26.673 1.00 82.38 91 ASN A C 1
ATOM 740 O O . ASN A 1 91 ? -17.920 2.606 27.309 1.00 82.38 91 ASN A O 1
ATOM 744 N N . GLU A 1 92 ? -15.976 3.728 27.224 1.00 78.12 92 GLU A N 1
ATOM 745 C CA . GLU A 1 92 ? -15.993 4.172 28.625 1.00 78.12 92 GLU A CA 1
ATOM 746 C C . GLU A 1 92 ? -16.955 5.354 28.856 1.00 78.12 92 GLU A C 1
ATOM 748 O O . GLU A 1 92 ? -17.525 5.514 29.939 1.00 78.12 92 GLU A O 1
ATOM 753 N N . VAL A 1 93 ? -17.214 6.169 27.825 1.00 69.75 93 VAL A N 1
ATOM 754 C CA . VAL A 1 93 ? -18.245 7.216 27.861 1.00 69.75 93 VAL A CA 1
ATOM 755 C C . VAL A 1 93 ? -19.628 6.559 27.785 1.00 69.75 93 VAL A C 1
ATOM 757 O O . VAL A 1 93 ? -20.277 6.487 26.746 1.00 69.75 93 VAL A O 1
ATOM 760 N N . ARG A 1 94 ? -20.120 6.115 28.946 1.00 56.66 94 ARG A N 1
ATOM 761 C CA . ARG A 1 94 ? -21.429 5.478 29.197 1.00 56.66 94 ARG A CA 1
ATOM 762 C C . ARG A 1 94 ? -22.660 6.357 28.898 1.00 56.66 94 ARG A C 1
ATOM 764 O O . ARG A 1 94 ? -23.755 6.075 29.378 1.00 56.66 94 ARG A O 1
ATOM 771 N N . SER A 1 95 ? -22.512 7.426 28.119 1.00 55.31 95 SER A N 1
ATOM 772 C CA . SER A 1 95 ? -23.624 8.235 27.629 1.00 55.31 95 SER A CA 1
ATOM 773 C C . SER A 1 95 ? -23.816 7.984 26.138 1.00 55.31 95 SER A C 1
ATOM 775 O O . SER A 1 95 ? -23.361 8.740 25.281 1.00 55.31 95 SER A O 1
ATOM 777 N N . ILE A 1 96 ? -24.568 6.924 25.841 1.00 58.78 96 ILE A N 1
ATOM 778 C CA . ILE A 1 96 ? -25.147 6.615 24.521 1.00 58.78 96 ILE A CA 1
ATOM 779 C C . ILE A 1 96 ? -25.834 7.857 23.900 1.00 58.78 96 ILE A C 1
ATOM 781 O O . ILE A 1 96 ? -25.919 7.981 22.681 1.00 58.78 96 ILE A O 1
ATOM 785 N N . PHE A 1 97 ? -26.242 8.824 24.728 1.00 58.59 97 PHE A N 1
ATOM 786 C CA . PHE A 1 97 ? -26.860 10.086 24.331 1.00 58.59 97 PHE A CA 1
ATOM 787 C C . PHE A 1 97 ? -25.909 11.058 23.598 1.00 58.59 97 PHE A C 1
ATOM 789 O O . PHE A 1 97 ? -26.325 11.682 22.626 1.00 58.59 97 PHE A O 1
ATOM 796 N N . PHE A 1 98 ? -24.626 11.160 23.979 1.00 60.00 98 PHE A N 1
ATOM 797 C CA . PHE A 1 98 ? -23.689 12.096 23.325 1.00 60.00 98 PHE A CA 1
ATOM 798 C C . PHE A 1 98 ? -23.237 11.604 21.940 1.00 60.00 98 PHE A C 1
ATOM 800 O O . PHE A 1 98 ? -23.101 12.391 21.002 1.00 60.00 98 PHE A O 1
ATOM 807 N N . LEU A 1 99 ? -23.073 10.287 21.785 1.00 61.88 99 LEU A N 1
ATOM 808 C CA . LEU A 1 99 ? -22.664 9.659 20.526 1.00 61.88 99 LEU A CA 1
ATOM 809 C C . LEU A 1 99 ? -23.783 9.735 19.469 1.00 61.88 99 LEU A C 1
ATOM 811 O O . LEU A 1 99 ? -23.516 10.065 18.313 1.00 61.88 99 LEU A O 1
ATOM 815 N N . LEU A 1 100 ? -25.043 9.546 19.883 1.00 61.00 100 LEU A N 1
ATOM 816 C CA . LEU A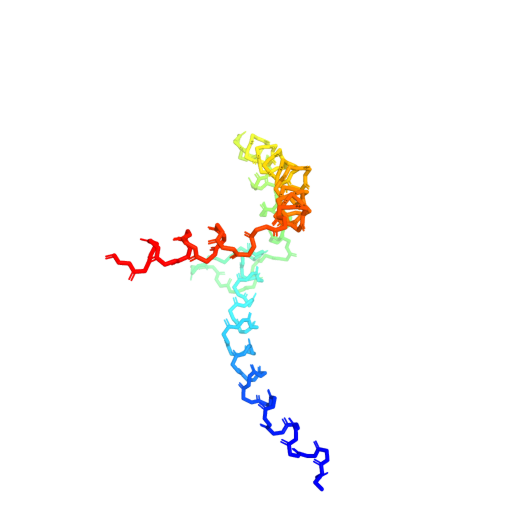 1 100 ? -26.221 9.785 19.037 1.00 61.00 100 LEU A CA 1
ATOM 817 C C . LEU A 1 100 ? -26.346 11.258 18.624 1.00 61.00 100 LEU A C 1
ATOM 819 O O . LEU A 1 100 ? -26.634 11.544 17.464 1.00 61.00 100 LEU A O 1
ATOM 823 N N . GLN A 1 101 ? -26.078 12.198 19.534 1.00 59.75 101 GLN A N 1
ATOM 824 C CA . GLN A 1 101 ? -26.192 13.627 19.241 1.00 59.75 101 GLN A CA 1
ATOM 825 C C . GLN A 1 101 ? -25.150 14.097 18.206 1.00 59.75 101 GLN A C 1
ATOM 827 O O . GLN A 1 101 ? -25.480 14.882 17.319 1.00 59.75 1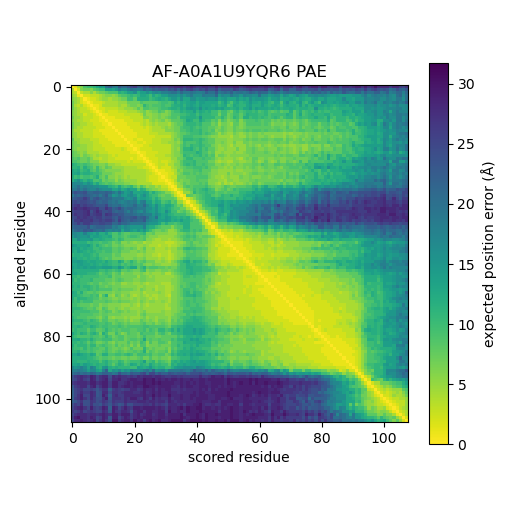01 GLN A O 1
ATOM 832 N N . ILE A 1 102 ? -23.919 13.572 18.249 1.00 60.88 102 ILE A N 1
ATOM 833 C CA . ILE A 1 102 ? -22.878 13.880 17.251 1.00 60.88 102 ILE A CA 1
ATOM 834 C C . ILE A 1 102 ? -23.213 13.286 15.874 1.00 60.88 102 ILE A C 1
ATOM 836 O O . ILE A 1 102 ? -23.027 13.959 14.858 1.00 60.88 102 ILE A O 1
ATOM 840 N N . PHE A 1 103 ? -23.730 12.054 15.819 1.00 63.81 103 PHE A N 1
ATOM 841 C CA . PHE A 1 103 ? -24.147 11.439 14.554 1.00 63.81 103 PHE A CA 1
ATOM 842 C C . PHE A 1 103 ? -25.348 12.158 13.916 1.00 63.81 103 PHE A C 1
ATOM 844 O O . PHE A 1 103 ? -25.386 12.289 12.694 1.00 63.81 103 PHE A O 1
ATOM 851 N N . LEU A 1 104 ? -26.283 12.681 14.720 1.00 68.12 104 LEU A N 1
ATOM 852 C CA . LEU A 1 104 ? -27.432 13.456 14.233 1.00 68.12 104 LEU A CA 1
ATOM 853 C C . LEU A 1 104 ? -27.049 14.855 13.724 1.00 68.12 104 LEU A C 1
ATOM 855 O O . LEU A 1 104 ? -27.639 15.327 12.758 1.00 68.12 104 LEU A O 1
ATOM 859 N N . ILE A 1 105 ? -26.043 15.510 14.315 1.00 62.88 105 ILE A N 1
ATOM 860 C CA . ILE A 1 105 ? -25.582 16.840 13.869 1.00 62.88 105 ILE A CA 1
ATOM 861 C C . ILE A 1 105 ? -24.789 16.763 12.554 1.00 62.88 105 ILE A C 1
ATOM 863 O O . ILE A 1 105 ? -24.825 17.703 11.771 1.00 62.88 105 ILE A O 1
ATOM 867 N N . LYS A 1 106 ? -24.113 15.642 12.267 1.00 55.53 106 LYS A N 1
ATOM 868 C CA . LYS A 1 106 ? -23.438 15.421 10.972 1.00 55.53 106 LYS A CA 1
ATOM 869 C C . LYS A 1 106 ? -24.382 15.073 9.810 1.00 55.53 106 LYS A C 1
ATOM 871 O O . LYS A 1 106 ? -23.917 15.022 8.676 1.00 55.53 106 LYS A O 1
ATOM 876 N N . GLN A 1 107 ? -25.657 14.796 10.084 1.00 53.06 107 GLN A N 1
ATOM 877 C CA . GLN A 1 107 ? -26.675 14.398 9.099 1.00 53.06 107 GLN A CA 1
ATOM 878 C C . GLN A 1 107 ? -27.672 15.529 8.771 1.00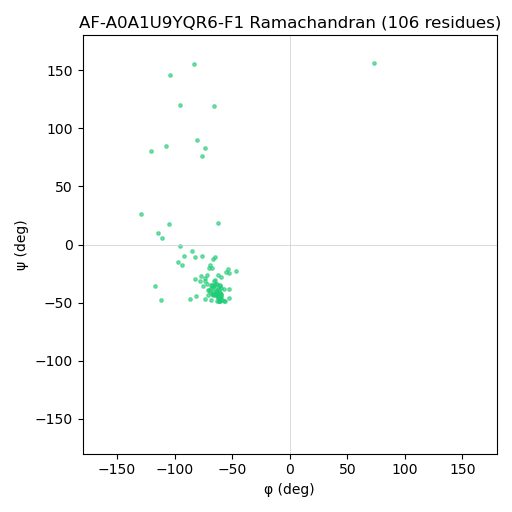 53.06 107 GLN A C 1
ATOM 880 O O . GLN A 1 107 ? -28.748 15.270 8.233 1.00 53.06 107 GLN A O 1
ATOM 885 N N . LYS A 1 108 ? -27.327 16.782 9.089 1.00 43.78 108 LYS A N 1
ATOM 886 C CA . LYS A 1 108 ? -28.065 17.990 8.706 1.00 43.78 108 LYS A CA 1
ATOM 887 C C . LYS A 1 108 ? -27.119 18.969 8.023 1.00 43.78 108 LYS A C 1
ATOM 889 O O . LYS A 1 108 ? -27.577 19.629 7.068 1.00 43.78 108 LYS A O 1
#

Secondary structure (DSSP, 8-state):
--HHHHHHHHHHHHHHHIIIIIGGGHHHHHHTS---TTT-TT--TTHHHHHHHHHHH-TTHHHHHHHHHHHHHHIIIIITHHHHHHHHHHHH---HHHHHHHHHHTT-

Mean predicted aligned error: 11.97 Å

Sequence (108 aa):
MGQLDIQLMVLPAMLFIFIFSYIPMDGVLMAFQDFSIFHGFFTSLLGWIQTFHHVFRITEFFNIMRNTMVIALLKFCIGFPAPILLALILNEVRSIFFLLQIFLIKQK

pLDDT: mean 80.24, std 14.72, range [43.78, 97.25]